Protein AF-A0AAV0XWZ7-F1 (afdb_monomer_lite)

Sequence (85 aa):
MACCHLHNYLSTRNNGYYLQRGDVDYENKDTGRVEEGSWRQGTQHVAELQRTRGNSAAEAKKIRDDFCEYFNSSGSVPWQNNYLT

Structure (mmCIF, N/CA/C/O backbone):
data_AF-A0AAV0XWZ7-F1
#
_entry.id   AF-A0AAV0XWZ7-F1
#
loop_
_atom_site.group_PDB
_atom_site.id
_atom_site.type_symbol
_atom_site.label_atom_id
_atom_site.label_alt_id
_atom_site.label_comp_id
_atom_site.label_asym_id
_atom_site.label_entity_id
_atom_site.label_seq_id
_atom_site.pdbx_PDB_ins_code
_atom_site.Cartn_x
_atom_site.Cartn_y
_atom_site.Cartn_z
_atom_site.occupancy
_atom_site.B_iso_or_equiv
_atom_site.auth_seq_id
_atom_site.auth_comp_id
_atom_site.auth_asym_id
_atom_site.auth_atom_id
_atom_site.pdbx_PDB_model_num
ATO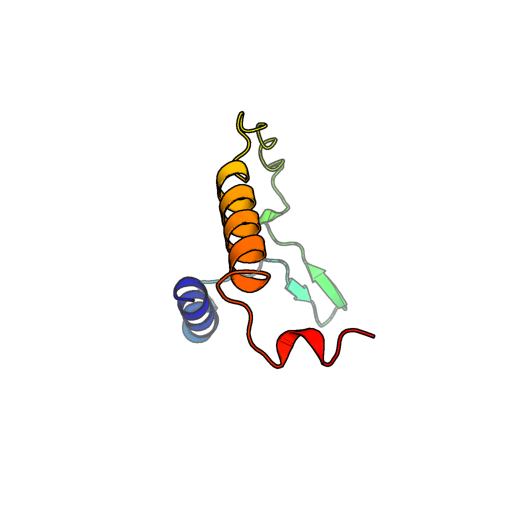M 1 N N . MET A 1 1 ? 8.098 -5.905 8.138 1.00 76.00 1 MET A N 1
ATOM 2 C CA . MET A 1 1 ? 8.125 -7.172 8.906 1.00 76.00 1 MET A CA 1
ATOM 3 C C . MET A 1 1 ? 8.375 -6.954 10.394 1.00 76.00 1 MET A C 1
ATOM 5 O O . MET A 1 1 ? 7.524 -7.359 11.172 1.00 76.00 1 MET A O 1
ATOM 9 N N . ALA A 1 2 ? 9.455 -6.280 10.815 1.00 91.25 2 ALA A N 1
ATOM 10 C CA . ALA A 1 2 ? 9.744 -6.057 12.243 1.00 91.25 2 ALA A CA 1
ATOM 11 C C . ALA A 1 2 ? 8.580 -5.408 13.024 1.00 91.25 2 ALA A C 1
ATOM 13 O O . ALA A 1 2 ? 8.185 -5.922 14.067 1.00 91.25 2 ALA A O 1
ATOM 14 N N . CYS A 1 3 ? 7.960 -4.355 12.475 1.00 92.12 3 CYS A N 1
ATOM 15 C CA . CYS A 1 3 ? 6.808 -3.703 13.106 1.00 92.12 3 CYS A CA 1
ATOM 16 C C . CYS A 1 3 ? 5.607 -4.650 13.272 1.00 92.12 3 CYS A C 1
ATOM 18 O O . CYS A 1 3 ? 4.962 -4.638 14.313 1.00 92.12 3 CYS A O 1
ATOM 20 N N . CYS A 1 4 ? 5.336 -5.509 12.283 1.00 91.62 4 CYS A N 1
ATOM 21 C CA . CYS A 1 4 ? 4.239 -6.480 12.338 1.00 91.62 4 CYS A CA 1
ATOM 22 C C . CYS A 1 4 ? 4.487 -7.547 13.413 1.00 91.62 4 CYS A C 1
ATOM 24 O O . CYS A 1 4 ? 3.586 -7.880 14.175 1.00 91.62 4 CYS A O 1
ATOM 26 N N . HIS A 1 5 ? 5.719 -8.056 13.514 1.00 93.69 5 HIS A N 1
ATOM 27 C CA . HIS A 1 5 ? 6.077 -9.017 14.559 1.00 93.69 5 HIS A CA 1
ATOM 28 C C . HIS A 1 5 ? 5.955 -8.410 15.957 1.00 93.69 5 HIS A C 1
ATOM 30 O O . HIS A 1 5 ? 5.408 -9.053 16.852 1.00 93.69 5 HIS A O 1
ATOM 36 N N . LEU A 1 6 ? 6.408 -7.166 16.133 1.00 93.38 6 LEU A N 1
ATOM 37 C CA . LEU A 1 6 ? 6.268 -6.450 17.397 1.00 93.38 6 LEU A CA 1
ATOM 38 C C . LEU A 1 6 ? 4.794 -6.217 17.753 1.00 93.38 6 LEU A C 1
ATOM 40 O O . LEU A 1 6 ? 4.393 -6.500 18.878 1.00 93.38 6 LEU A O 1
ATOM 44 N N . HIS A 1 7 ? 3.983 -5.770 16.793 1.00 91.62 7 HIS A N 1
ATOM 45 C CA . HIS A 1 7 ? 2.547 -5.567 16.979 1.00 91.62 7 HIS A CA 1
ATOM 46 C C . HIS A 1 7 ? 1.843 -6.853 17.428 1.00 91.62 7 HIS A C 1
ATOM 48 O O . HIS A 1 7 ? 1.119 -6.849 18.423 1.00 91.62 7 HIS A O 1
ATOM 54 N N . ASN A 1 8 ? 2.112 -7.975 16.755 1.00 92.00 8 ASN A N 1
ATOM 55 C CA . ASN A 1 8 ? 1.525 -9.268 17.105 1.00 92.00 8 ASN A CA 1
ATOM 56 C C . ASN A 1 8 ? 1.968 -9.730 18.500 1.00 92.00 8 ASN A C 1
ATOM 58 O O . ASN A 1 8 ? 1.153 -10.214 19.288 1.00 92.00 8 ASN A O 1
ATOM 62 N N . TYR A 1 9 ? 3.256 -9.561 18.817 1.00 93.94 9 TYR A N 1
ATOM 63 C CA . TYR A 1 9 ? 3.804 -9.909 20.124 1.00 93.94 9 TYR A CA 1
ATOM 64 C C . TYR A 1 9 ? 3.133 -9.106 21.242 1.00 93.94 9 TYR A C 1
ATOM 66 O O . TYR A 1 9 ? 2.654 -9.697 22.208 1.00 93.94 9 TYR A O 1
ATOM 74 N N . LEU A 1 10 ? 3.047 -7.781 21.098 1.00 93.19 10 LEU A N 1
ATOM 75 C CA . LEU A 1 10 ? 2.455 -6.898 22.101 1.00 93.19 10 LEU A CA 1
ATOM 76 C C . LEU A 1 10 ? 0.944 -7.114 22.238 1.00 93.19 10 LEU A C 1
ATOM 78 O O . LEU A 1 10 ? 0.453 -7.188 23.360 1.00 93.19 10 LEU A O 1
ATOM 82 N N . SER A 1 11 ? 0.230 -7.332 21.132 1.00 88.31 11 SER A N 1
ATOM 83 C CA . SER A 1 11 ? -1.207 -7.652 21.154 1.00 88.31 11 SER A CA 1
ATOM 84 C C . SER A 1 11 ? -1.497 -8.980 21.856 1.00 88.31 11 SER A C 1
ATOM 86 O O . SER A 1 11 ? -2.536 -9.138 22.482 1.00 88.31 11 SER A O 1
ATOM 88 N N . THR A 1 12 ? -0.570 -9.942 2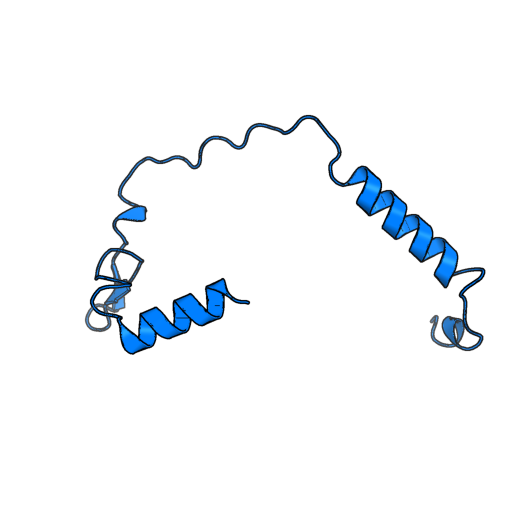1.795 1.00 89.44 12 THR A N 1
ATOM 89 C CA . THR A 1 12 ? -0.751 -11.257 22.432 1.00 89.44 12 THR A CA 1
ATOM 90 C C . THR A 1 12 ? -0.291 -11.262 23.890 1.00 89.44 12 THR A C 1
ATOM 92 O O . THR A 1 12 ? -0.955 -11.823 24.757 1.00 89.44 12 THR A O 1
ATOM 95 N N . ARG A 1 13 ? 0.878 -10.677 24.178 1.00 90.69 13 ARG A N 1
ATOM 96 C CA . ARG A 1 13 ? 1.546 -10.767 25.490 1.00 90.69 13 ARG A CA 1
ATOM 97 C C . ARG A 1 13 ? 1.240 -9.603 26.416 1.00 90.69 13 ARG A C 1
ATOM 99 O O . ARG A 1 13 ? 1.409 -9.746 27.620 1.00 90.69 13 ARG A O 1
ATOM 106 N N . ASN A 1 14 ? 0.826 -8.468 25.864 1.00 86.81 14 ASN A N 1
ATOM 107 C CA . ASN A 1 14 ? 0.635 -7.233 26.607 1.00 86.81 14 ASN A CA 1
ATOM 108 C C . ASN A 1 14 ? -0.661 -6.511 26.207 1.00 86.81 14 ASN A C 1
ATOM 110 O O . ASN A 1 14 ? -0.717 -5.285 26.210 1.00 86.81 14 ASN A O 1
ATOM 114 N N . ASN A 1 15 ? -1.699 -7.273 25.842 1.00 78.56 15 ASN A N 1
ATOM 115 C CA . ASN A 1 15 ? -2.930 -6.735 25.261 1.00 78.56 15 ASN A CA 1
ATOM 116 C C . ASN A 1 15 ? -3.544 -5.606 26.107 1.00 78.56 15 ASN A C 1
ATOM 118 O O . ASN A 1 15 ? -3.857 -4.543 25.589 1.00 78.56 15 ASN A O 1
ATOM 122 N N . GLY A 1 16 ? -3.623 -5.803 27.429 1.00 81.19 16 GLY A N 1
ATOM 123 C CA . GLY A 1 16 ? -4.237 -4.843 28.354 1.00 81.19 16 GLY A CA 1
ATOM 124 C C . GLY A 1 16 ? -3.498 -3.509 28.507 1.00 81.19 16 GLY A C 1
ATOM 125 O O . GLY A 1 16 ? -4.086 -2.566 29.023 1.00 81.19 16 GLY A O 1
ATOM 126 N N . TYR A 1 17 ? -2.242 -3.414 28.062 1.00 86.00 17 TYR A N 1
ATOM 127 C CA . TYR A 1 17 ? -1.463 -2.170 28.095 1.00 86.00 17 TYR A CA 1
ATOM 128 C C . TYR A 1 17 ? -1.122 -1.640 26.701 1.00 86.00 17 TYR A C 1
ATOM 130 O O . TYR A 1 17 ? -0.860 -0.450 26.563 1.00 86.00 17 TYR A O 1
ATOM 138 N N . TYR A 1 18 ? -1.087 -2.509 25.687 1.00 90.69 18 TYR A N 1
ATOM 139 C CA . TYR A 1 18 ? -0.717 -2.149 24.321 1.00 90.69 18 TYR A CA 1
ATOM 140 C C . TYR A 1 18 ? -1.893 -1.615 23.496 1.00 90.69 18 TYR A C 1
ATOM 142 O O . TYR A 1 18 ? -1.696 -0.671 22.738 1.00 90.69 18 TYR A O 1
ATOM 150 N N . LEU A 1 19 ? -3.080 -2.222 23.626 1.00 87.00 19 LEU A N 1
ATOM 151 C CA . LEU A 1 19 ? -4.302 -1.822 22.920 1.00 87.00 19 LEU A CA 1
ATOM 152 C C . LEU A 1 19 ? -5.478 -1.839 23.899 1.00 87.00 19 LEU A C 1
ATOM 154 O O . LEU A 1 19 ? -6.145 -2.857 24.095 1.00 87.00 19 LEU A O 1
ATOM 158 N N . GLN A 1 20 ? -5.714 -0.702 24.542 1.00 86.06 20 GLN A N 1
ATOM 159 C CA . GLN A 1 20 ? -6.824 -0.522 25.467 1.00 86.06 20 GLN A CA 1
ATOM 160 C C . GLN A 1 20 ? -8.136 -0.287 24.711 1.00 86.06 20 GLN A C 1
ATOM 162 O O . GLN A 1 20 ? -8.168 0.099 23.538 1.00 86.06 20 GLN A O 1
ATOM 167 N N . ARG A 1 21 ? -9.262 -0.526 25.395 1.00 84.19 21 ARG A N 1
ATOM 168 C CA . ARG A 1 21 ? -10.588 -0.270 24.822 1.00 84.19 21 ARG A CA 1
ATOM 169 C C . ARG A 1 21 ? -10.709 1.220 24.498 1.00 84.19 21 ARG A C 1
ATOM 171 O O . ARG A 1 21 ? -10.596 2.050 25.393 1.00 84.19 21 ARG A O 1
ATOM 178 N N . GLY A 1 22 ? -10.951 1.531 23.227 1.00 86.94 22 GLY A N 1
ATOM 179 C CA . GLY A 1 22 ? -11.018 2.902 22.724 1.00 86.94 22 GLY A CA 1
ATOM 180 C C . GLY A 1 22 ? -9.752 3.392 22.012 1.00 86.94 22 GLY A C 1
ATOM 181 O O . GLY A 1 22 ? -9.806 4.465 21.420 1.00 86.94 22 GLY A O 1
ATOM 182 N N . ASP A 1 23 ? -8.645 2.643 21.990 1.00 86.50 23 ASP A N 1
ATOM 183 C CA . ASP A 1 23 ? -7.474 3.008 21.166 1.00 86.50 23 ASP A CA 1
ATOM 184 C C . ASP A 1 23 ? -7.745 2.787 19.670 1.00 86.50 23 ASP A C 1
ATOM 18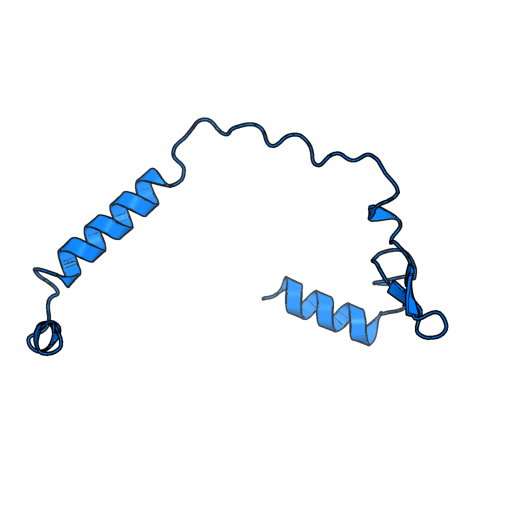6 O O . ASP A 1 23 ? -7.300 3.545 18.810 1.00 86.50 23 ASP A O 1
ATOM 190 N N . VAL A 1 24 ? -8.525 1.751 19.365 1.00 88.75 24 VAL A N 1
ATOM 191 C CA . VAL A 1 24 ? -8.971 1.365 18.024 1.00 88.75 24 VAL A CA 1
ATOM 192 C C . VAL A 1 24 ? -10.468 1.081 18.045 1.00 88.75 24 VAL A C 1
ATOM 194 O O . VAL A 1 24 ? -11.074 0.975 19.114 1.00 88.75 24 VAL A O 1
ATOM 197 N N . ASP A 1 25 ? -11.060 0.947 16.862 1.00 90.44 25 ASP A N 1
ATOM 198 C CA . ASP A 1 25 ? -12.460 0.546 16.748 1.00 90.44 25 ASP A CA 1
ATOM 199 C C . ASP A 1 25 ? -12.647 -0.875 17.295 1.00 90.44 25 ASP A C 1
ATOM 201 O O . ASP A 1 25 ? -11.831 -1.767 17.044 1.00 90.44 25 ASP A O 1
ATOM 205 N N . TYR A 1 26 ? -13.729 -1.083 18.042 1.00 88.75 26 TYR A N 1
ATOM 206 C CA . TYR A 1 26 ? -14.024 -2.356 18.688 1.00 88.75 26 TYR A CA 1
ATOM 207 C C . TYR A 1 26 ? -15.442 -2.821 18.367 1.00 88.75 26 TYR A C 1
ATOM 209 O O . TYR A 1 26 ? -16.398 -2.058 18.463 1.00 88.75 26 TYR A O 1
ATOM 217 N N . GLU A 1 27 ? -15.601 -4.093 18.017 1.00 90.94 27 GLU A N 1
ATOM 218 C CA . GLU A 1 27 ? -16.917 -4.680 17.781 1.00 90.94 27 GLU A CA 1
ATOM 219 C C . GLU A 1 27 ? -17.532 -5.182 19.091 1.00 90.94 27 GLU A C 1
ATOM 221 O O . GLU A 1 27 ? -17.046 -6.127 19.720 1.00 90.94 27 GLU A O 1
ATOM 226 N N . ASN A 1 28 ? -18.643 -4.568 19.491 1.00 88.06 28 ASN A N 1
ATOM 227 C CA . ASN A 1 28 ? -19.427 -5.012 20.627 1.00 88.06 28 ASN A CA 1
ATOM 228 C C . ASN A 1 28 ? -20.313 -6.195 20.207 1.00 88.06 28 ASN A C 1
ATOM 230 O O . ASN A 1 28 ? -21.343 -6.023 19.553 1.00 88.06 28 ASN A O 1
ATOM 234 N N . LYS A 1 29 ? -19.913 -7.401 20.619 1.00 88.75 29 LYS A N 1
ATOM 235 C CA . LYS A 1 29 ? -20.577 -8.663 20.252 1.00 88.75 29 LYS A CA 1
ATOM 236 C C . LYS A 1 29 ? -22.015 -8.785 20.760 1.00 88.75 29 LYS A C 1
ATOM 238 O O . LYS A 1 29 ? -22.802 -9.490 20.140 1.00 88.75 29 LYS A O 1
ATOM 243 N N . ASP A 1 30 ? -22.359 -8.100 21.848 1.00 92.25 30 ASP A N 1
ATOM 244 C CA . ASP A 1 30 ? -23.697 -8.166 22.446 1.00 92.25 30 ASP A CA 1
ATOM 245 C C . ASP A 1 30 ? -24.705 -7.292 21.688 1.00 92.25 30 ASP A C 1
ATOM 247 O O . ASP A 1 30 ? -25.889 -7.611 21.605 1.00 92.25 30 ASP A O 1
ATOM 251 N N . THR A 1 31 ? -24.236 -6.181 21.119 1.00 91.31 31 THR A N 1
ATOM 252 C CA . THR A 1 31 ? -25.081 -5.218 20.392 1.00 91.31 31 THR A CA 1
ATOM 253 C C . THR A 1 31 ? -24.939 -5.312 18.873 1.00 91.31 31 THR A C 1
ATOM 255 O O . THR A 1 31 ? -25.754 -4.733 18.153 1.00 91.31 31 THR A O 1
ATOM 258 N N . GLY A 1 32 ? -23.906 -6.006 18.380 1.00 91.19 32 GLY A N 1
ATOM 259 C CA . GLY A 1 32 ? -23.541 -6.070 16.963 1.00 91.19 32 GLY A CA 1
ATOM 260 C C . GLY A 1 32 ? -23.086 -4.725 16.388 1.00 91.19 32 GLY A C 1
ATOM 261 O O . GLY A 1 32 ? -23.149 -4.519 15.178 1.00 91.19 32 GLY A O 1
ATOM 262 N N . ARG A 1 33 ? -22.699 -3.771 17.245 1.00 93.50 33 ARG A N 1
ATOM 263 C CA . ARG A 1 33 ? -22.300 -2.418 16.841 1.00 93.50 33 ARG A CA 1
ATOM 264 C C . ARG A 1 33 ? -20.798 -2.230 16.973 1.00 93.50 33 ARG A C 1
ATOM 266 O O . ARG A 1 33 ? -20.169 -2.770 17.879 1.00 93.50 33 ARG A O 1
ATOM 273 N N . VAL A 1 34 ? -20.247 -1.402 16.093 1.00 91.81 34 VAL A N 1
ATOM 274 C CA . VAL A 1 34 ? -18.870 -0.923 16.207 1.00 91.81 34 VAL A CA 1
ATOM 275 C C . VAL A 1 34 ? -18.848 0.266 17.165 1.00 91.81 34 VAL A C 1
ATOM 277 O O . VAL A 1 34 ? -19.548 1.255 16.956 1.00 91.81 34 VAL A O 1
ATOM 280 N N . GLU A 1 35 ? -18.060 0.149 18.226 1.00 91.44 35 GLU A N 1
ATOM 281 C CA . GLU A 1 35 ? -17.676 1.246 19.105 1.00 91.44 35 GLU A CA 1
ATOM 282 C C . GLU A 1 35 ? -16.461 1.948 18.490 1.00 91.44 35 GLU A C 1
ATOM 284 O O . GLU A 1 35 ? -15.422 1.330 18.249 1.00 91.44 35 GLU A O 1
ATOM 289 N N . GLU A 1 36 ? -16.609 3.238 18.200 1.00 90.56 36 GLU A N 1
ATOM 290 C CA . GLU A 1 36 ? -15.560 4.054 17.592 1.00 90.56 36 GLU A CA 1
ATOM 291 C C . GLU A 1 36 ? -14.407 4.311 18.566 1.00 90.56 36 GLU A C 1
ATOM 293 O O . GLU A 1 36 ? -14.618 4.688 19.722 1.00 90.56 36 GLU A O 1
ATOM 298 N N . GLY A 1 37 ? -13.174 4.150 18.082 1.00 88.88 37 GLY A N 1
ATOM 299 C CA . GLY A 1 37 ? -11.985 4.513 18.842 1.00 88.88 37 GLY A CA 1
ATOM 300 C C . GLY A 1 37 ? -11.847 6.029 19.028 1.00 88.88 37 GLY A C 1
ATOM 301 O O . GLY A 1 37 ? -12.255 6.833 18.188 1.00 88.88 37 GLY A O 1
ATOM 302 N N . SER A 1 38 ? -11.191 6.427 20.114 1.00 87.31 38 SER A N 1
ATOM 303 C CA . SER A 1 38 ? -10.864 7.814 20.470 1.00 87.31 38 SER A CA 1
ATOM 304 C C . SER A 1 38 ? -10.069 8.551 19.388 1.00 87.31 38 SER A C 1
ATOM 306 O O . SER A 1 38 ? -10.197 9.767 19.258 1.00 87.31 38 SER A O 1
ATOM 308 N N . TRP A 1 39 ? -9.323 7.825 18.548 1.00 83.50 39 TRP A N 1
ATOM 309 C CA . TRP A 1 39 ? -8.613 8.379 17.393 1.00 83.50 39 TRP A CA 1
ATOM 310 C C . TRP A 1 39 ? -9.544 9.073 16.383 1.00 83.50 39 TRP A C 1
ATOM 312 O O . TRP A 1 39 ? -9.094 9.934 15.630 1.00 83.50 39 TRP A O 1
ATOM 322 N N . ARG A 1 40 ? -10.843 8.738 16.383 1.00 83.00 40 ARG A N 1
ATOM 323 C CA . ARG A 1 40 ? -11.875 9.390 15.562 1.00 83.00 40 ARG A CA 1
ATOM 324 C C . ARG A 1 40 ? -12.437 10.660 16.199 1.00 83.00 40 ARG A C 1
ATOM 326 O O . ARG A 1 40 ? -13.010 11.486 15.497 1.00 83.00 40 ARG A O 1
ATOM 333 N N . GLN A 1 41 ? -12.269 10.834 17.512 1.00 80.12 41 GLN A N 1
ATOM 334 C CA . GLN A 1 41 ? -12.879 11.922 18.290 1.00 80.12 41 GLN A CA 1
ATOM 335 C C . GLN A 1 41 ? -12.061 13.224 18.308 1.00 80.12 41 GLN A C 1
ATOM 337 O O . GLN A 1 41 ? -12.360 14.140 19.070 1.00 80.12 41 GLN A O 1
ATOM 342 N N . GLY A 1 42 ? -11.061 13.362 17.440 1.00 70.38 42 GLY A N 1
ATOM 343 C CA . GLY A 1 42 ? -10.370 14.622 17.201 1.00 70.38 42 GLY A CA 1
ATOM 344 C C . GLY A 1 42 ? -10.503 15.012 15.740 1.00 70.38 42 GLY A C 1
ATOM 345 O O . GLY A 1 42 ? -10.197 14.216 14.857 1.00 70.38 42 GLY A O 1
ATOM 346 N N . THR A 1 43 ? -10.893 16.255 15.464 1.00 65.00 43 THR A N 1
ATOM 347 C CA . THR A 1 43 ? -10.668 16.908 14.167 1.00 65.00 43 THR A CA 1
ATOM 348 C C . THR A 1 43 ? -9.165 17.069 13.927 1.00 65.00 43 THR A C 1
ATOM 350 O O . THR A 1 43 ? -8.626 18.171 13.935 1.00 65.00 43 THR A O 1
ATOM 353 N N . GLN A 1 44 ? -8.460 15.967 13.708 1.00 63.47 44 GLN A N 1
ATOM 354 C CA . GLN A 1 44 ? -7.284 15.970 12.865 1.00 63.47 44 GLN A CA 1
ATOM 355 C C . GLN A 1 44 ? -7.786 15.567 11.492 1.00 63.47 44 GLN A C 1
ATOM 357 O O . GLN A 1 44 ? -7.737 14.404 11.097 1.00 63.47 44 GLN A O 1
ATOM 362 N N . HIS A 1 45 ? -8.287 16.560 10.750 1.00 64.00 45 HIS A N 1
ATOM 363 C CA . HIS A 1 45 ? -8.150 16.483 9.305 1.00 64.00 45 HIS A CA 1
ATOM 364 C C . HIS A 1 45 ? -6.695 16.097 9.071 1.00 64.00 45 HIS A C 1
ATOM 366 O O . HIS A 1 45 ? -5.798 16.824 9.509 1.00 64.00 45 HIS A O 1
ATOM 372 N N . VAL A 1 46 ? -6.474 14.911 8.500 1.00 66.75 46 VAL A N 1
ATOM 373 C CA . VAL A 1 46 ? -5.156 14.498 8.024 1.00 66.75 46 VAL A CA 1
ATOM 374 C C . VAL A 1 46 ? -4.611 15.723 7.311 1.00 66.75 46 VAL A C 1
ATOM 376 O O . VAL A 1 46 ? -5.292 16.223 6.411 1.00 66.75 46 VAL A O 1
ATOM 379 N N . ALA A 1 47 ? -3.508 16.288 7.818 1.00 71.88 47 ALA A N 1
ATOM 380 C CA . ALA A 1 47 ? -3.027 17.576 7.338 1.00 71.88 47 ALA A CA 1
ATOM 381 C C . ALA A 1 47 ? -3.021 17.525 5.813 1.00 71.88 47 ALA A C 1
ATOM 383 O O . ALA A 1 47 ? -2.527 16.538 5.258 1.00 71.88 47 ALA A O 1
ATOM 384 N N . GLU A 1 48 ? -3.647 18.514 5.163 1.00 75.00 48 GLU A N 1
ATOM 385 C CA . GLU A 1 48 ? -3.798 18.501 3.711 1.00 75.00 48 GLU A CA 1
ATOM 386 C C . GLU A 1 48 ? -2.446 18.172 3.094 1.00 75.00 48 GLU A C 1
ATOM 388 O O . GLU A 1 48 ? -1.470 18.910 3.286 1.00 75.00 48 GLU A O 1
ATOM 393 N N . LEU A 1 49 ? -2.382 17.016 2.424 1.00 75.44 49 LEU A N 1
ATOM 394 C CA . LEU A 1 49 ? -1.147 16.526 1.843 1.00 75.44 49 LEU A CA 1
ATOM 395 C C . LEU A 1 49 ? -0.661 17.592 0.871 1.00 75.44 49 LEU A C 1
ATOM 397 O O . LEU A 1 49 ? -1.248 17.815 -0.189 1.00 75.44 49 LEU A O 1
ATOM 401 N N . GLN A 1 50 ? 0.410 18.278 1.257 1.00 79.44 50 GLN A N 1
ATOM 402 C CA . GLN A 1 50 ? 1.006 19.290 0.410 1.00 79.44 50 GLN A CA 1
ATOM 403 C C . GLN A 1 50 ? 1.499 18.597 -0.852 1.00 79.44 50 GLN A C 1
ATOM 405 O O . GLN A 1 50 ? 2.229 17.605 -0.787 1.00 79.44 50 GLN A O 1
ATOM 410 N N . ARG A 1 51 ? 1.104 19.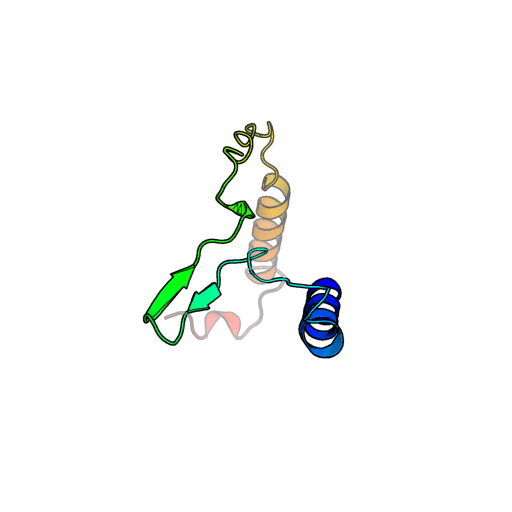119 -2.016 1.00 75.94 51 ARG A N 1
ATOM 411 C CA . ARG A 1 51 ? 1.618 18.622 -3.292 1.00 75.94 51 ARG A CA 1
ATOM 412 C C . ARG A 1 51 ? 3.137 18.751 -3.276 1.00 75.94 51 ARG A C 1
ATOM 414 O O . ARG A 1 51 ? 3.672 19.857 -3.349 1.00 75.94 51 ARG A O 1
ATOM 421 N N . THR A 1 52 ? 3.838 17.628 -3.200 1.00 73.62 52 THR A N 1
ATOM 422 C CA . THR A 1 52 ? 5.291 17.619 -3.342 1.00 73.62 52 THR A CA 1
ATOM 423 C C . THR A 1 52 ? 5.630 18.056 -4.765 1.00 73.62 52 THR A C 1
ATOM 425 O O . THR A 1 52 ? 5.129 17.489 -5.738 1.00 73.62 52 THR A O 1
ATOM 428 N N . ARG A 1 53 ? 6.455 19.098 -4.915 1.00 71.44 53 ARG A N 1
ATOM 429 C CA . ARG A 1 53 ? 6.968 19.495 -6.230 1.00 71.44 53 ARG A CA 1
ATOM 430 C C . ARG A 1 53 ? 8.031 18.480 -6.652 1.00 71.44 53 ARG A C 1
ATOM 432 O O . ARG A 1 53 ? 9.129 18.486 -6.113 1.00 71.44 53 ARG A O 1
ATOM 439 N N . GLY A 1 54 ? 7.687 17.608 -7.596 1.00 70.25 54 GLY A N 1
ATOM 440 C CA . GLY A 1 54 ? 8.613 16.649 -8.198 1.00 70.25 54 GLY A CA 1
ATOM 441 C C . GLY A 1 54 ? 7.904 15.406 -8.728 1.00 70.25 54 GLY A C 1
ATOM 442 O O . GLY A 1 54 ? 6.964 14.906 -8.115 1.00 70.25 54 GLY A O 1
ATOM 443 N N . ASN A 1 55 ? 8.371 14.879 -9.860 1.00 71.94 55 ASN A N 1
ATOM 444 C CA . ASN A 1 55 ? 7.988 13.547 -10.321 1.00 71.94 55 ASN A CA 1
ATOM 445 C C . ASN A 1 55 ? 8.852 12.521 -9.576 1.00 71.94 55 ASN A C 1
ATOM 447 O O . ASN A 1 55 ? 9.819 12.020 -10.139 1.00 71.94 55 ASN A O 1
ATOM 451 N N . SER A 1 56 ? 8.520 12.196 -8.322 1.00 70.00 56 SER A N 1
ATOM 452 C CA . SER A 1 56 ? 9.243 11.169 -7.540 1.00 70.00 56 SER A CA 1
ATOM 453 C C . SER A 1 56 ? 9.310 9.810 -8.253 1.00 70.00 56 SER A C 1
ATOM 455 O O . SER A 1 56 ? 10.211 9.016 -8.011 1.00 70.00 56 SER A O 1
ATOM 457 N N . ALA A 1 57 ? 8.383 9.567 -9.182 1.00 82.25 57 ALA A N 1
ATOM 458 C CA . ALA A 1 57 ? 8.341 8.381 -10.023 1.00 82.25 57 ALA A CA 1
ATOM 459 C C . ALA A 1 57 ? 9.167 8.482 -11.322 1.00 82.25 57 ALA A C 1
ATOM 461 O O . ALA A 1 57 ? 9.124 7.542 -12.106 1.00 82.25 57 ALA A O 1
ATOM 462 N N . ALA A 1 58 ? 9.864 9.588 -11.613 1.00 87.44 58 ALA A N 1
ATOM 463 C CA . ALA A 1 58 ? 10.603 9.748 -12.873 1.00 87.44 58 ALA A CA 1
ATOM 464 C C . ALA A 1 58 ? 11.692 8.677 -13.034 1.00 87.44 58 ALA A C 1
ATOM 466 O O . ALA A 1 58 ? 11.684 7.945 -14.020 1.00 87.44 58 ALA A O 1
ATOM 467 N N . GLU A 1 59 ? 12.543 8.514 -12.021 1.00 90.00 59 GLU A N 1
ATOM 468 C CA . GLU A 1 59 ? 13.581 7.477 -12.019 1.00 90.00 59 GLU A CA 1
ATOM 469 C C . GLU A 1 59 ? 12.983 6.070 -12.026 1.00 90.00 59 GLU A C 1
ATOM 471 O O . GLU A 1 59 ? 13.423 5.209 -12.778 1.00 90.00 59 GLU A O 1
ATOM 476 N N . ALA A 1 60 ? 11.914 5.836 -11.259 1.00 91.25 60 ALA A N 1
ATOM 477 C CA . ALA A 1 60 ? 11.236 4.541 -11.250 1.00 91.25 60 ALA A CA 1
ATOM 478 C C . ALA A 1 60 ? 10.651 4.177 -12.629 1.00 91.25 60 ALA A C 1
ATOM 480 O O . ALA A 1 60 ? 10.722 3.020 -13.042 1.00 91.25 60 ALA A O 1
ATOM 481 N N . LYS A 1 61 ? 10.099 5.159 -13.358 1.00 94.38 61 LYS A N 1
ATOM 482 C CA . LYS A 1 61 ? 9.623 4.977 -14.737 1.00 94.38 61 LYS A CA 1
ATOM 483 C C . LYS A 1 61 ? 10.780 4.656 -15.672 1.00 94.38 61 LYS A C 1
ATOM 485 O O . LYS A 1 61 ? 10.681 3.683 -16.404 1.00 94.38 61 LYS A O 1
ATOM 490 N N . LYS A 1 62 ? 11.876 5.414 -15.586 1.00 96.19 62 LYS A N 1
ATOM 491 C CA . LYS A 1 62 ? 13.074 5.169 -16.392 1.00 96.19 62 LYS A CA 1
ATOM 492 C C . LYS A 1 62 ? 13.619 3.760 -16.164 1.00 96.19 62 LYS A C 1
ATOM 494 O O . LYS A 1 62 ? 13.795 3.025 -17.120 1.00 96.19 62 LYS A O 1
ATOM 499 N N . ILE A 1 63 ? 13.795 3.349 -14.909 1.00 96.31 63 ILE A N 1
ATOM 500 C CA . ILE A 1 63 ? 14.269 2.003 -14.558 1.00 96.31 63 ILE A CA 1
ATOM 501 C C . ILE A 1 63 ? 13.342 0.925 -15.132 1.00 96.31 63 ILE A C 1
ATOM 503 O O . ILE A 1 63 ? 13.810 -0.053 -15.709 1.00 96.31 63 ILE A O 1
ATOM 507 N N . ARG A 1 64 ? 12.022 1.094 -14.990 1.00 96.75 64 ARG A N 1
ATOM 508 C CA . ARG A 1 64 ? 11.042 0.160 -15.557 1.00 96.75 64 ARG A CA 1
ATOM 509 C C . ARG A 1 64 ? 11.186 0.052 -17.076 1.00 96.75 64 ARG A C 1
ATOM 511 O O . ARG A 1 64 ? 11.139 -1.058 -17.600 1.00 96.75 64 ARG A O 1
ATOM 518 N N . ASP A 1 65 ? 11.329 1.182 -17.759 1.00 97.50 65 ASP A N 1
ATOM 519 C CA . ASP A 1 65 ? 11.427 1.228 -19.215 1.00 97.50 65 ASP A CA 1
ATOM 520 C C . ASP A 1 65 ? 12.765 0.611 -19.686 1.00 97.50 65 ASP A C 1
ATOM 522 O O . ASP A 1 65 ? 12.746 -0.243 -20.570 1.00 97.50 65 ASP A O 1
ATOM 526 N N . ASP A 1 66 ? 13.880 0.905 -19.001 1.00 97.44 66 ASP A N 1
ATOM 527 C CA . ASP A 1 66 ? 15.207 0.316 -19.247 1.00 97.44 66 ASP A CA 1
ATOM 528 C C . ASP A 1 66 ? 15.172 -1.228 -19.118 1.00 97.44 66 ASP A C 1
ATOM 530 O O . ASP A 1 66 ? 15.690 -1.955 -19.969 1.00 97.44 66 ASP A O 1
ATOM 534 N N . PHE A 1 67 ? 14.522 -1.765 -18.075 1.00 97.75 67 PHE A N 1
ATOM 535 C CA . PHE A 1 67 ? 14.369 -3.217 -17.908 1.00 97.75 67 PHE A CA 1
ATOM 536 C C . PHE A 1 67 ? 13.444 -3.837 -18.956 1.00 97.75 67 PHE A C 1
ATOM 538 O O . PHE A 1 67 ? 13.737 -4.922 -19.461 1.00 97.75 67 PHE A O 1
ATOM 545 N N . CYS A 1 68 ? 12.336 -3.170 -19.286 1.00 96.06 68 CYS A N 1
ATOM 546 C CA . CYS A 1 68 ? 11.420 -3.624 -20.328 1.00 96.06 68 CYS A CA 1
ATOM 547 C C . CYS A 1 68 ? 12.149 -3.764 -21.670 1.00 96.06 68 CYS A C 1
ATOM 549 O O . CYS A 1 68 ? 12.025 -4.791 -22.336 1.00 96.06 68 CYS A O 1
ATOM 551 N N . GLU A 1 69 ? 12.950 -2.764 -22.040 1.00 97.44 69 GLU A N 1
ATOM 552 C CA . GLU A 1 69 ? 13.760 -2.808 -23.253 1.00 97.44 69 GLU A CA 1
ATOM 553 C C . GLU A 1 69 ? 14.784 -3.941 -23.194 1.00 97.44 69 GLU A C 1
ATOM 555 O O . GLU A 1 69 ? 14.863 -4.740 -24.128 1.00 97.44 69 GLU A O 1
ATOM 560 N N . TYR A 1 70 ? 15.523 -4.073 -22.089 1.00 97.62 70 TYR A N 1
ATOM 561 C CA . TYR A 1 70 ? 16.529 -5.122 -21.940 1.00 97.62 70 TYR A CA 1
ATOM 562 C C . TYR A 1 70 ? 15.933 -6.525 -22.108 1.00 97.62 70 TYR A C 1
ATOM 564 O O . TYR A 1 70 ? 16.405 -7.290 -22.949 1.00 97.62 70 TYR A O 1
ATOM 572 N N . PHE A 1 71 ? 14.872 -6.861 -21.369 1.00 95.88 71 PHE A N 1
ATOM 573 C CA . PHE A 1 71 ? 14.276 -8.201 -21.409 1.00 95.88 71 PHE A CA 1
ATOM 574 C C . PHE A 1 71 ? 13.541 -8.507 -22.718 1.00 95.88 71 PHE A C 1
ATOM 576 O O . PHE A 1 71 ? 13.386 -9.674 -23.068 1.00 95.88 71 PHE A O 1
ATOM 583 N N . ASN A 1 72 ? 13.121 -7.489 -23.470 1.00 93.19 72 ASN A N 1
ATOM 584 C CA . ASN A 1 72 ? 12.534 -7.677 -24.798 1.00 93.19 72 ASN A CA 1
ATOM 585 C C . ASN A 1 72 ? 13.564 -7.628 -25.940 1.00 93.19 72 ASN A C 1
ATOM 587 O O . ASN A 1 72 ? 13.201 -7.885 -27.085 1.00 93.19 72 ASN A O 1
ATOM 591 N N . SER A 1 73 ? 14.836 -7.325 -25.653 1.00 92.75 73 SER A N 1
ATOM 592 C CA . S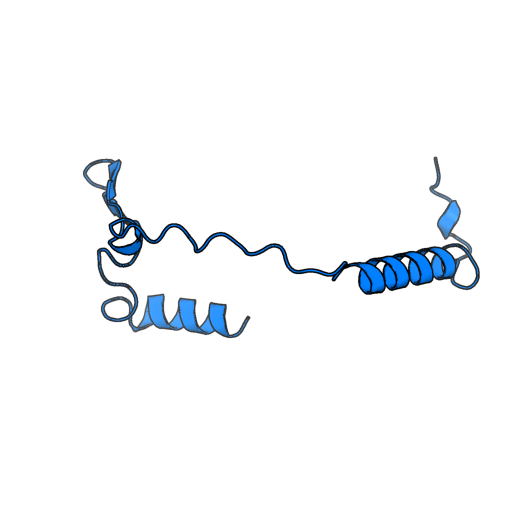ER A 1 73 ? 15.910 -7.246 -26.651 1.00 92.75 73 SER A CA 1
ATOM 593 C C . SER A 1 73 ? 17.105 -8.133 -26.275 1.00 92.75 73 SER A C 1
ATOM 595 O O . SER A 1 73 ? 17.055 -9.350 -26.446 1.00 92.75 73 SER A O 1
ATOM 597 N N . SER A 1 74 ? 18.179 -7.541 -25.751 1.00 93.06 74 SER A N 1
ATOM 598 C CA . SER A 1 74 ? 19.460 -8.187 -25.442 1.00 93.06 74 SER A CA 1
ATOM 599 C C . SER A 1 74 ? 19.346 -9.298 -24.396 1.00 93.06 74 SER A C 1
ATOM 601 O O . SER A 1 74 ? 20.141 -10.233 -24.403 1.00 93.06 74 SER A O 1
ATOM 603 N N . GLY A 1 75 ? 18.376 -9.189 -23.491 1.00 92.69 75 GLY A N 1
ATOM 604 C CA . GLY A 1 75 ? 18.066 -10.178 -22.463 1.00 92.69 75 GLY A CA 1
ATOM 605 C C . GLY A 1 75 ? 16.949 -11.149 -22.850 1.00 92.69 75 GLY A C 1
ATOM 606 O O . GLY A 1 75 ? 16.501 -11.902 -21.986 1.00 92.69 75 GLY A O 1
ATOM 607 N N . SER A 1 76 ? 16.471 -11.118 -24.099 1.00 92.75 76 SER A N 1
ATOM 608 C CA . SER A 1 76 ? 15.382 -11.993 -24.537 1.00 92.75 76 SER A CA 1
ATOM 609 C C . SER A 1 76 ? 15.826 -13.453 -24.619 1.00 92.75 76 SER A C 1
ATOM 611 O O . SER A 1 76 ? 16.957 -13.773 -24.995 1.00 92.75 76 SER A O 1
ATOM 613 N N . VAL A 1 77 ? 14.919 -14.358 -24.255 1.00 93.00 77 VAL A N 1
ATOM 614 C CA . VAL A 1 77 ? 15.170 -15.805 -24.274 1.00 93.00 77 VAL A CA 1
ATOM 615 C C . VAL A 1 77 ? 14.441 -16.484 -25.437 1.00 93.00 77 VAL A C 1
ATOM 617 O O . VAL A 1 77 ? 13.342 -16.061 -25.797 1.00 93.00 77 VAL A O 1
ATOM 620 N N . PRO A 1 78 ? 14.984 -17.578 -26.012 1.00 92.44 78 PRO A N 1
ATOM 621 C CA . PRO A 1 78 ? 14.445 -18.173 -27.242 1.00 92.44 78 PRO A CA 1
ATOM 622 C C . PRO A 1 78 ? 12.977 -18.608 -27.177 1.00 92.44 78 PRO A C 1
ATOM 624 O O . PRO A 1 78 ? 12.306 -18.678 -28.198 1.00 92.44 78 PRO A O 1
ATOM 627 N N . TRP A 1 79 ? 12.473 -18.917 -25.982 1.00 92.81 79 TRP A N 1
ATOM 628 C CA . TRP A 1 79 ? 11.103 -19.383 -25.769 1.00 92.81 79 TRP A CA 1
ATOM 629 C C . TRP A 1 79 ? 10.111 -18.264 -25.419 1.00 92.81 79 TRP A C 1
ATOM 631 O O . TRP A 1 79 ? 8.918 -18.537 -25.303 1.00 92.81 79 TRP A O 1
ATOM 641 N N . GLN A 1 80 ? 10.572 -17.019 -25.258 1.00 90.50 80 GLN A N 1
ATOM 642 C CA . GLN A 1 80 ? 9.775 -15.894 -24.748 1.00 90.50 80 GLN A CA 1
ATOM 643 C C . GLN A 1 80 ? 8.541 -15.586 -25.606 1.00 90.50 80 GLN A C 1
ATOM 645 O O . GLN A 1 80 ? 7.496 -15.226 -25.073 1.00 90.50 80 GLN A O 1
ATOM 650 N N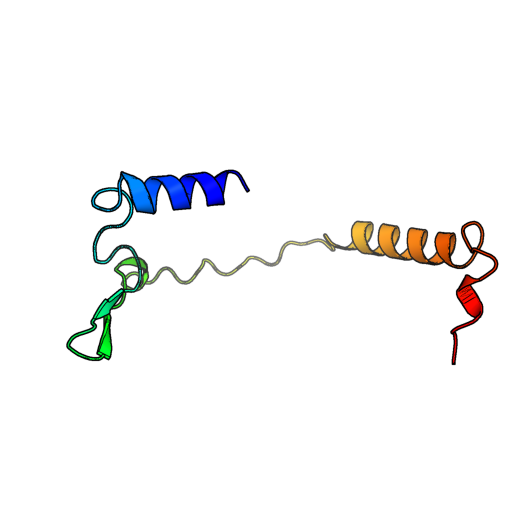 . ASN A 1 81 ? 8.636 -15.794 -26.922 1.00 89.25 81 ASN A N 1
ATOM 651 C CA . ASN A 1 81 ? 7.566 -15.471 -27.868 1.00 89.25 81 ASN A CA 1
ATOM 652 C C . ASN A 1 81 ? 6.677 -16.668 -28.234 1.00 89.25 81 ASN A C 1
ATOM 654 O O . ASN A 1 81 ? 5.706 -16.502 -28.964 1.00 89.25 81 ASN A O 1
ATOM 658 N N . ASN A 1 82 ? 6.962 -17.866 -27.715 1.00 91.75 82 ASN A N 1
ATOM 659 C CA . ASN A 1 82 ? 6.236 -19.086 -28.090 1.00 91.75 82 ASN A CA 1
ATOM 660 C C . ASN A 1 82 ? 4.771 -19.099 -27.618 1.00 91.75 82 ASN A C 1
ATOM 662 O O . ASN A 1 82 ? 3.995 -19.937 -28.067 1.00 91.75 82 ASN A O 1
ATOM 666 N N . TYR A 1 83 ? 4.407 -18.190 -26.710 1.00 81.81 83 TYR A N 1
ATOM 667 C CA . TYR A 1 83 ? 3.080 -18.099 -26.097 1.00 81.81 83 TYR A CA 1
ATOM 668 C C . TYR A 1 83 ? 2.393 -16.748 -26.344 1.00 81.81 83 TYR A C 1
ATOM 670 O O . TYR A 1 83 ? 1.380 -16.451 -25.711 1.00 81.81 83 TYR A O 1
ATOM 678 N N . LEU A 1 84 ? 2.929 -15.915 -27.243 1.00 78.06 84 LEU A N 1
ATOM 679 C CA . LEU A 1 84 ? 2.244 -14.701 -27.681 1.00 78.06 84 LEU A CA 1
ATOM 680 C C . LEU A 1 84 ? 1.143 -15.123 -28.663 1.00 78.06 84 LEU A C 1
ATOM 682 O O . LEU A 1 84 ? 1.442 -15.569 -29.768 1.00 78.06 84 LEU A O 1
ATOM 686 N N . THR A 1 85 ? -0.108 -15.078 -28.197 1.00 60.62 85 THR A N 1
ATOM 687 C CA . THR A 1 85 ? -1.310 -15.456 -28.963 1.00 60.62 85 THR A CA 1
ATOM 688 C C . THR A 1 85 ? -1.926 -14.233 -29.623 1.00 60.62 85 THR A C 1
ATOM 690 O O . THR A 1 85 ? -1.923 -13.167 -28.965 1.00 60.62 85 THR A O 1
#

pLDDT: mean 86.41, std 9.18, range [60.62, 97.75]

Organism: NCBI:txid13131

Secondary structure (DSSP, 8-state):
-HHHHHHHHHHHHSHHHHS-BTTB-EEETTTTEEEPPGGGSS----------SS-TTHHHHHHHHHHHHHHHTTT--TTTTTT--

Foldseek 3Di:
DVVVVVVVCCCVPVVCPNPPVQCAWDQDPVVRDIDHHCVVVDPPPVPPPPPDPDPPCPVVVVVVVVVVCCCVPVVDDPCNCVPVD

Radius of gyration: 24.65 Å; chains: 1; bounding box: 44×39×57 Å